Protein AF-A0A197KF79-F1 (afdb_monomer)

Radius of gyration: 27.35 Å; Cα contacts (8 Å, |Δi|>4): 36; chains: 1; bounding box: 41×49×87 Å

Nearest PDB structures (foldseek):
  2emb-assembly1_A  TM=8.093E-01  e=1.471E+00  Homo sapiens

pLDDT: mean 70.12, std 16.25, range [37.56, 92.0]

Foldseek 3Di:
DDDDDDDDDPPDDPDDDDDDDPDDDPDDDDDPDDDDDDDDDQCQDADPPPRDTHSDPVVSVVVVCVVDPVNVVVVVCPDDPVRVVVVVVVVCVVVVVDDD

InterPro domains:
  IPR013087 Zinc finger C2H2-type [PS00028] (47-67)
  IPR013087 Zinc finger C2H2-type [PS50157] (45-68)

Mean predicted aligned error: 19.66 Å

Secondary structure (DSSP, 8-state):
-----PPP----PPPPPPP---PPP---PPP-------------EEPTTT--EESSHHHHHHHHHHHSTTHHHHTT----HHHHHHHHHHHHHHTT----

Structure (mmCIF, N/CA/C/O backbone):
data_AF-A0A197KF79-F1
#
_entry.id   AF-A0A197KF79-F1
#
loop_
_atom_site.group_PDB
_atom_site.id
_atom_site.type_symbol
_atom_site.label_atom_id
_atom_site.label_alt_id
_atom_site.label_comp_id
_atom_site.label_asym_id
_atom_site.label_entity_id
_atom_site.label_seq_id
_atom_site.pdbx_PDB_ins_code
_atom_site.Cartn_x
_atom_site.Cartn_y
_atom_site.Cartn_z
_atom_site.occupancy
_atom_site.B_iso_or_equiv
_atom_site.auth_seq_id
_atom_site.auth_comp_id
_atom_site.auth_asym_id
_atom_site.auth_atom_id
_atom_site.pdbx_PDB_model_num
ATOM 1 N N . MET A 1 1 ? 3.524 38.423 57.594 1.00 55.84 1 MET A N 1
ATOM 2 C CA . MET A 1 1 ? 4.883 37.891 57.376 1.00 55.84 1 MET A CA 1
ATOM 3 C C . MET A 1 1 ? 4.751 36.420 57.037 1.00 55.84 1 MET A C 1
ATOM 5 O O . MET A 1 1 ? 4.194 35.681 57.833 1.00 55.84 1 MET A O 1
ATOM 9 N N . GLY A 1 2 ? 5.168 36.042 55.835 1.00 58.56 2 GLY A N 1
ATOM 10 C CA . GLY A 1 2 ? 5.147 34.679 55.307 1.00 58.56 2 GLY A CA 1
ATOM 11 C C . GLY A 1 2 ? 5.690 34.745 53.876 1.00 58.56 2 GLY A C 1
ATOM 12 O O . GLY A 1 2 ? 5.135 35.520 53.094 1.00 58.56 2 GLY A O 1
ATOM 13 N N . PRO A 1 3 ? 6.812 34.082 53.547 1.00 63.06 3 PRO A N 1
ATOM 14 C CA . PRO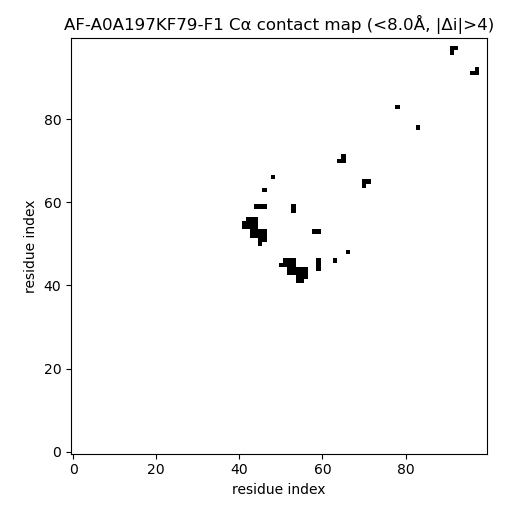 A 1 3 ? 7.482 34.282 52.269 1.00 63.06 3 PRO A CA 1
ATOM 15 C C . PRO A 1 3 ? 6.810 33.419 51.198 1.00 63.06 3 PRO A C 1
ATOM 17 O O . PRO A 1 3 ? 6.888 32.196 51.253 1.00 63.06 3 PRO A O 1
ATOM 20 N N . GLN A 1 4 ? 6.151 34.042 50.220 1.00 57.53 4 GLN A N 1
ATOM 21 C CA . GLN A 1 4 ? 5.774 33.335 48.998 1.00 57.53 4 GLN A CA 1
ATOM 22 C C . GLN A 1 4 ? 6.971 33.347 48.046 1.00 57.53 4 GLN A C 1
ATOM 24 O O . GLN A 1 4 ? 7.398 34.381 47.538 1.00 57.53 4 GLN A O 1
ATOM 29 N N . VAL A 1 5 ? 7.518 32.146 47.925 1.00 61.00 5 VAL A N 1
ATOM 30 C CA . VAL A 1 5 ? 8.611 31.664 47.090 1.00 61.00 5 VAL A CA 1
ATOM 31 C C . VAL A 1 5 ? 8.628 32.270 45.680 1.00 61.00 5 VAL A C 1
ATOM 33 O O . VAL A 1 5 ? 7.656 32.192 44.936 1.00 61.00 5 VAL A O 1
ATOM 36 N N . GLN A 1 6 ? 9.765 32.864 45.307 1.00 54.16 6 GLN A N 1
ATOM 37 C CA . GLN A 1 6 ? 10.105 33.140 43.911 1.00 54.16 6 GLN A CA 1
ATOM 38 C C . GLN A 1 6 ? 10.478 31.821 43.228 1.00 54.16 6 GLN A C 1
ATOM 40 O O . GLN A 1 6 ? 11.429 31.157 43.641 1.00 54.16 6 GLN A O 1
ATOM 45 N N . GLU A 1 7 ? 9.739 31.456 42.183 1.00 62.94 7 GLU A N 1
ATOM 46 C CA . GLU A 1 7 ? 10.119 30.387 41.257 1.00 62.94 7 GLU A CA 1
ATOM 47 C C . GLU A 1 7 ? 11.377 30.787 40.459 1.00 62.94 7 GLU A C 1
ATOM 49 O O . GLU A 1 7 ? 11.447 31.909 39.942 1.00 62.94 7 GLU A O 1
ATOM 54 N N . PRO A 1 8 ? 12.381 29.903 40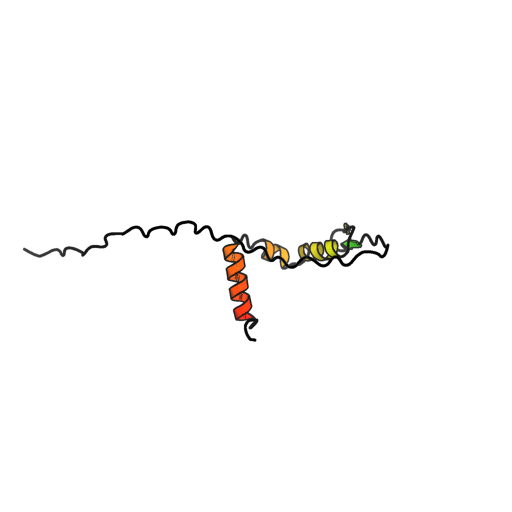.322 1.00 58.12 8 PRO A N 1
ATOM 55 C CA . PRO A 1 8 ? 13.565 30.194 39.532 1.00 58.12 8 PRO A CA 1
ATOM 56 C C . PRO A 1 8 ? 13.340 29.936 38.033 1.00 58.12 8 PRO A C 1
ATOM 58 O O . PRO A 1 8 ? 13.092 28.820 37.593 1.00 58.12 8 PRO A O 1
ATOM 61 N N . LEU A 1 9 ? 13.502 31.012 37.260 1.00 60.31 9 LEU A N 1
ATOM 62 C CA . LEU A 1 9 ? 14.108 31.094 35.925 1.00 60.31 9 LEU A CA 1
ATOM 63 C C . LEU A 1 9 ? 14.039 29.836 35.031 1.00 60.31 9 LEU A C 1
ATOM 65 O O . LEU A 1 9 ? 14.987 29.057 34.968 1.00 60.31 9 LEU A O 1
ATOM 69 N N . ALA A 1 10 ? 13.031 29.774 34.164 1.00 54.44 10 ALA A N 1
ATOM 70 C CA . ALA A 1 10 ? 13.165 29.110 32.869 1.00 54.44 10 ALA A CA 1
ATOM 71 C C . ALA A 1 10 ? 13.134 30.175 31.766 1.00 54.44 10 ALA A C 1
ATOM 73 O O . ALA A 1 10 ? 12.117 30.431 31.126 1.00 54.44 10 ALA A O 1
ATOM 74 N N . ARG A 1 11 ? 14.273 30.851 31.569 1.00 55.34 11 ARG A N 1
ATOM 75 C CA . ARG A 1 11 ? 14.504 31.686 30.388 1.00 55.34 11 ARG A CA 1
ATOM 76 C C . ARG A 1 11 ? 14.535 30.756 29.179 1.00 55.34 11 ARG A C 1
ATOM 78 O O . ARG A 1 11 ? 15.544 30.100 28.945 1.00 55.34 11 ARG A O 1
ATOM 85 N N . SER A 1 12 ? 13.434 30.690 28.437 1.00 57.69 12 SER A N 1
ATOM 86 C CA . SER A 1 12 ? 13.363 29.984 27.160 1.00 57.69 12 SER A CA 1
ATOM 87 C C . SER A 1 12 ? 14.339 30.625 26.176 1.00 57.69 12 SER A C 1
ATOM 89 O O . SER A 1 12 ? 14.037 31.633 25.543 1.00 57.69 12 SER A O 1
ATOM 91 N N . THR A 1 13 ? 15.540 30.069 26.061 1.00 60.25 13 THR A N 1
ATOM 92 C CA . THR A 1 13 ? 16.413 30.343 24.921 1.00 60.25 13 THR A CA 1
ATOM 93 C C . THR A 1 13 ? 15.837 29.636 23.696 1.00 60.25 13 THR A C 1
ATOM 95 O O . THR A 1 13 ? 15.698 28.412 23.738 1.00 60.25 13 THR A O 1
ATOM 98 N N . PRO A 1 14 ? 15.506 30.352 22.607 1.00 62.16 14 PRO A N 1
ATOM 99 C CA . PRO A 1 14 ? 15.212 29.700 21.343 1.00 62.16 14 PRO A CA 1
ATOM 100 C C . PRO A 1 14 ? 16.483 29.004 20.845 1.00 62.16 14 PRO A C 1
ATOM 102 O O . PRO A 1 14 ? 17.555 29.606 20.771 1.00 62.16 14 PRO A O 1
ATOM 105 N N . VAL A 1 15 ? 16.359 27.714 20.545 1.00 55.62 15 VAL A N 1
ATOM 106 C CA . VAL A 1 15 ? 17.424 26.911 19.939 1.00 55.62 15 VAL A CA 1
ATOM 107 C C . VAL A 1 15 ? 17.647 27.431 18.512 1.00 55.62 15 VAL A C 1
ATOM 109 O O . VAL A 1 15 ? 16.665 27.570 17.778 1.00 55.62 15 VAL A O 1
ATOM 112 N N . PRO A 1 16 ? 18.883 27.752 18.086 1.00 60.19 16 PRO A N 1
ATOM 113 C CA . PRO A 1 16 ? 19.118 28.183 16.715 1.00 60.19 16 PRO A CA 1
ATOM 114 C C . PRO A 1 16 ? 18.866 27.020 15.747 1.00 60.19 16 PRO A C 1
ATOM 116 O O . PRO A 1 16 ? 19.378 25.916 15.933 1.00 60.19 16 PRO A O 1
ATOM 119 N N . ALA A 1 17 ? 18.070 27.278 14.708 1.00 63.75 17 ALA A N 1
ATOM 120 C CA . ALA A 1 17 ? 17.866 26.348 13.604 1.00 63.75 17 ALA A CA 1
ATOM 121 C C . ALA A 1 17 ? 19.199 26.097 12.870 1.00 63.75 17 ALA A C 1
ATOM 123 O O . ALA A 1 17 ? 19.938 27.057 12.624 1.00 63.75 17 ALA A O 1
ATOM 124 N N . PRO A 1 18 ? 19.530 24.849 12.492 1.00 56.81 18 PRO A N 1
ATOM 125 C CA . PRO A 1 18 ? 20.720 24.593 11.696 1.00 56.81 18 PRO A CA 1
ATOM 126 C C . PRO A 1 18 ? 20.555 25.188 10.289 1.00 56.81 18 PRO A C 1
ATOM 128 O O . PRO A 1 18 ? 19.549 24.970 9.614 1.00 56.81 18 PRO A O 1
ATOM 131 N N . ALA A 1 19 ? 21.557 25.957 9.859 1.00 59.50 19 ALA A N 1
ATOM 132 C CA . ALA A 1 19 ? 21.662 26.495 8.507 1.00 59.50 19 ALA A CA 1
ATOM 133 C C . ALA A 1 19 ? 21.747 25.365 7.458 1.00 59.50 19 ALA A C 1
ATOM 135 O O . ALA A 1 19 ? 22.275 24.291 7.764 1.00 59.50 19 ALA A O 1
ATOM 136 N N . PRO A 1 20 ? 21.287 25.586 6.211 1.00 57.84 20 PRO A N 1
ATOM 137 C CA . PRO A 1 20 ? 21.474 24.622 5.136 1.00 57.84 20 PRO A CA 1
ATOM 138 C C . PRO A 1 20 ? 22.963 24.537 4.790 1.00 57.84 20 PRO A C 1
ATOM 140 O O . PRO A 1 20 ? 23.535 25.433 4.170 1.00 57.84 20 PRO A O 1
ATOM 143 N N . VAL A 1 21 ? 23.602 23.450 5.210 1.00 51.94 21 VAL A N 1
ATOM 144 C CA . VAL A 1 21 ? 24.932 23.082 4.734 1.00 51.94 21 VAL A CA 1
ATOM 145 C C . VAL A 1 21 ? 24.804 22.648 3.274 1.00 51.94 21 VAL A C 1
ATOM 147 O O . VAL A 1 21 ? 24.289 21.579 2.955 1.00 51.94 21 VAL A O 1
ATOM 150 N N . SER A 1 22 ? 25.253 23.516 2.369 1.00 54.03 22 SER A 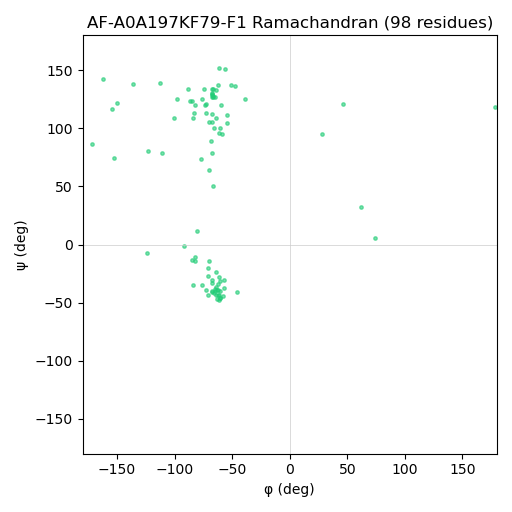N 1
ATOM 151 C CA . SER A 1 22 ? 25.490 23.172 0.970 1.00 54.03 22 SER A CA 1
ATOM 152 C C . SER A 1 22 ? 26.672 22.210 0.894 1.00 54.03 22 SER A C 1
ATOM 154 O O . SER A 1 22 ? 27.821 22.630 0.766 1.00 54.03 22 SER A O 1
ATOM 156 N N . THR A 1 23 ? 26.402 20.912 0.987 1.00 48.59 23 THR A N 1
ATOM 157 C CA . THR A 1 23 ? 27.372 19.886 0.598 1.00 48.59 23 THR A CA 1
ATOM 158 C C . THR A 1 23 ? 27.248 19.645 -0.911 1.00 48.59 23 THR A C 1
ATOM 160 O O . THR A 1 23 ? 26.151 19.331 -1.379 1.00 48.59 23 THR A O 1
ATOM 163 N N . PRO A 1 24 ? 28.330 19.782 -1.700 1.00 55.47 24 PRO A N 1
ATOM 164 C CA . PRO A 1 24 ? 28.318 19.385 -3.100 1.00 55.47 24 PRO A CA 1
ATOM 165 C C . PRO A 1 24 ? 28.188 17.861 -3.206 1.00 55.47 24 PRO A C 1
ATOM 167 O O . PRO A 1 24 ? 28.944 17.104 -2.601 1.00 55.47 24 PRO A O 1
ATOM 170 N N . VAL A 1 25 ? 27.199 17.434 -3.985 1.00 56.47 25 VAL A N 1
ATOM 171 C CA . VAL A 1 25 ? 26.912 16.044 -4.347 1.00 56.47 25 VAL A CA 1
ATOM 172 C C . VAL A 1 25 ? 28.127 15.458 -5.082 1.00 56.47 25 VAL A C 1
ATOM 174 O O . VAL A 1 25 ? 28.478 15.987 -6.139 1.00 56.47 25 VAL A O 1
ATOM 177 N N . PRO A 1 26 ? 28.784 14.383 -4.606 1.00 47.75 26 PRO A N 1
ATOM 178 C CA . PRO A 1 26 ? 29.716 13.663 -5.457 1.00 47.75 26 PRO A CA 1
ATOM 179 C C . PRO A 1 26 ? 28.913 12.882 -6.501 1.00 47.75 26 PRO A C 1
ATOM 181 O O . PRO A 1 26 ? 28.164 11.955 -6.191 1.00 47.75 26 PRO A O 1
ATOM 184 N N . ALA A 1 27 ? 29.062 13.290 -7.760 1.00 55.41 27 ALA A N 1
ATOM 185 C CA . ALA A 1 27 ? 28.622 12.536 -8.918 1.00 55.41 27 ALA A CA 1
ATOM 186 C C . ALA A 1 27 ? 29.355 11.187 -8.950 1.00 55.41 27 ALA A C 1
ATOM 188 O O . ALA A 1 27 ? 30.512 11.088 -9.350 1.00 55.41 27 ALA A O 1
ATOM 189 N N . SER A 1 28 ? 28.679 10.135 -8.512 1.00 48.16 28 SER A N 1
ATOM 190 C CA . SER A 1 28 ? 28.997 8.757 -8.884 1.00 48.16 28 SER A CA 1
ATOM 191 C C . SER A 1 28 ? 27.727 7.933 -8.790 1.00 48.16 28 SER A C 1
ATOM 193 O O . SER A 1 28 ? 27.496 7.173 -7.856 1.00 48.16 28 SER A O 1
ATOM 195 N N . ALA A 1 29 ? 26.869 8.143 -9.784 1.00 57.41 29 ALA A N 1
ATOM 196 C CA . ALA A 1 29 ? 25.894 7.146 -10.174 1.00 57.41 29 ALA A CA 1
ATOM 197 C C . ALA A 1 29 ? 26.638 6.065 -10.979 1.00 57.41 29 ALA A C 1
ATOM 199 O O . ALA A 1 29 ? 27.283 6.411 -11.974 1.00 57.41 29 ALA A O 1
ATOM 200 N N . PRO A 1 30 ? 26.564 4.776 -10.610 1.00 45.66 30 PRO A N 1
ATOM 201 C CA . PRO A 1 30 ? 26.851 3.726 -11.568 1.00 45.66 30 PRO A CA 1
ATOM 202 C C . PRO A 1 30 ? 25.758 3.755 -12.643 1.00 45.66 30 PRO A C 1
ATOM 204 O O . PRO A 1 30 ? 24.562 3.769 -12.346 1.00 45.66 30 PRO A O 1
ATOM 207 N N . ALA A 1 31 ? 26.189 3.826 -13.900 1.00 47.72 31 ALA A N 1
ATOM 208 C CA . ALA A 1 31 ? 25.332 3.764 -15.072 1.00 47.72 31 ALA A CA 1
ATOM 209 C C . ALA A 1 31 ? 24.393 2.541 -15.010 1.00 47.72 31 ALA A C 1
ATOM 211 O O . ALA A 1 31 ? 24.859 1.446 -14.680 1.00 47.72 31 ALA A O 1
ATOM 212 N N . PRO A 1 32 ? 23.101 2.665 -15.367 1.00 44.81 32 PRO A N 1
ATOM 213 C CA . PRO A 1 32 ? 22.304 1.491 -15.671 1.00 44.81 32 PRO A CA 1
ATOM 214 C C . PRO A 1 32 ? 22.850 0.877 -16.960 1.00 44.81 32 PRO A C 1
ATOM 216 O O . PRO A 1 32 ? 22.766 1.466 -18.039 1.00 44.81 32 PRO A O 1
ATOM 219 N N . VAL A 1 33 ? 23.442 -0.307 -16.821 1.00 42.91 33 VAL A N 1
ATOM 220 C CA . VAL A 1 33 ? 23.789 -1.175 -17.940 1.00 42.91 33 VAL A CA 1
ATOM 221 C C . VAL A 1 33 ? 22.530 -1.423 -18.767 1.00 42.91 33 VAL A C 1
ATOM 223 O O . VAL A 1 33 ? 21.565 -2.040 -18.321 1.00 42.91 33 VAL A O 1
ATOM 226 N N . ALA A 1 34 ? 22.532 -0.873 -19.976 1.00 45.19 34 ALA A N 1
ATOM 227 C CA . ALA A 1 34 ? 21.600 -1.244 -21.016 1.00 45.19 34 ALA A CA 1
ATOM 228 C C . ALA A 1 34 ? 21.871 -2.708 -21.380 1.00 45.19 34 ALA A C 1
ATOM 230 O O . ALA A 1 34 ? 22.892 -3.018 -21.991 1.00 45.19 34 ALA A O 1
ATOM 231 N N . LEU A 1 35 ? 20.956 -3.600 -21.004 1.00 41.50 35 LEU A N 1
ATOM 232 C CA . LEU A 1 35 ? 20.787 -4.865 -21.702 1.00 41.50 35 LEU A CA 1
ATOM 233 C C . LEU A 1 35 ? 19.575 -4.700 -22.631 1.00 41.50 35 LEU A C 1
ATOM 235 O O . LEU A 1 35 ? 1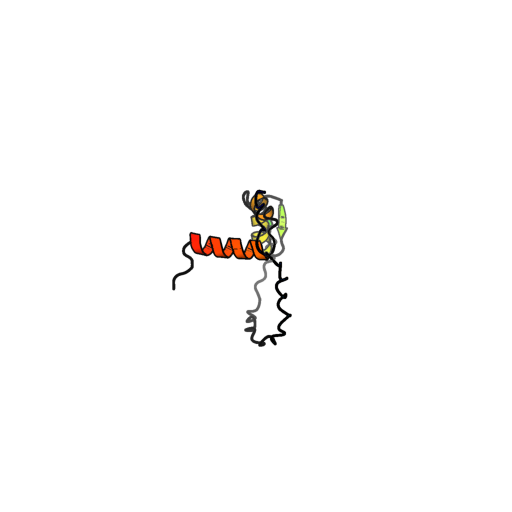8.444 -4.549 -22.169 1.00 41.50 35 LEU A O 1
ATOM 239 N N . ALA A 1 36 ? 19.869 -4.639 -23.930 1.00 37.56 36 ALA A N 1
ATOM 240 C CA . ALA A 1 36 ? 18.944 -4.704 -25.063 1.00 37.56 36 ALA A CA 1
ATOM 241 C C . ALA A 1 36 ? 17.950 -5.881 -24.893 1.00 37.56 36 ALA A C 1
ATOM 243 O O . ALA A 1 36 ? 18.325 -6.916 -24.349 1.00 37.56 36 ALA A O 1
ATOM 244 N N . ALA A 1 37 ? 16.642 -5.733 -25.154 1.00 46.31 37 ALA A N 1
ATOM 245 C CA . ALA A 1 37 ? 16.006 -5.852 -26.481 1.00 46.31 37 ALA A CA 1
ATOM 246 C C . ALA A 1 37 ? 16.520 -7.118 -27.220 1.00 46.31 37 ALA A C 1
ATOM 248 O O . ALA A 1 37 ? 17.719 -7.252 -27.407 1.00 46.31 37 ALA A O 1
ATOM 249 N N . GLU A 1 38 ? 15.732 -8.111 -27.633 1.00 51.00 38 GLU A N 1
ATOM 250 C CA . GLU A 1 38 ? 14.363 -8.141 -28.157 1.00 51.00 38 GLU A CA 1
ATOM 251 C C . GLU A 1 38 ? 13.819 -9.583 -28.042 1.00 51.00 38 GLU A C 1
ATOM 253 O O . GLU A 1 38 ? 14.555 -10.527 -28.310 1.00 51.00 38 GLU A O 1
ATOM 258 N N . GLU A 1 39 ? 12.535 -9.767 -27.721 1.00 46.75 39 GLU A N 1
ATOM 259 C CA . GLU A 1 39 ? 11.719 -10.764 -28.425 1.00 46.75 39 GLU A CA 1
ATOM 260 C C . GLU A 1 39 ? 10.264 -10.289 -28.437 1.00 46.75 39 GLU A C 1
ATOM 262 O O . GLU A 1 39 ? 9.642 -9.98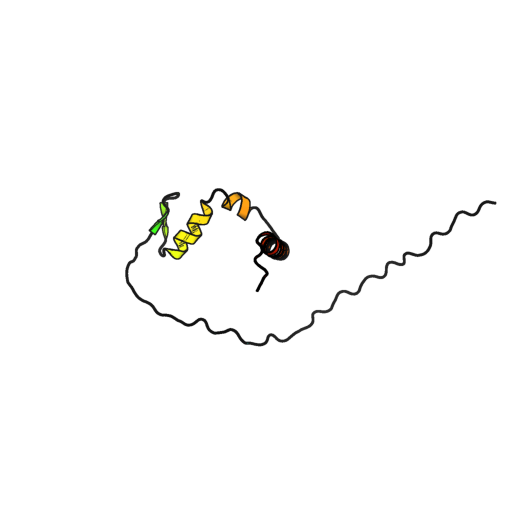6 -27.416 1.00 46.75 39 GLU A O 1
ATOM 267 N N . GLU A 1 40 ? 9.777 -10.166 -29.659 1.00 55.12 40 GLU A N 1
ATOM 268 C CA . GLU A 1 40 ? 8.410 -9.945 -30.068 1.00 55.12 40 GLU A CA 1
ATOM 269 C C . GLU A 1 40 ? 7.488 -11.010 -29.475 1.00 55.12 40 GLU A C 1
ATOM 271 O O . GLU A 1 40 ? 7.368 -12.126 -29.974 1.00 55.12 40 GLU A O 1
ATOM 276 N N . THR A 1 41 ? 6.731 -10.627 -28.459 1.00 44.91 41 THR A N 1
ATOM 277 C CA . THR A 1 41 ? 5.333 -11.016 -28.422 1.00 44.91 41 THR A CA 1
ATOM 278 C C . THR A 1 41 ? 4.575 -9.993 -27.602 1.00 44.91 41 THR A C 1
ATOM 280 O O . THR A 1 41 ? 4.810 -9.746 -26.419 1.00 44.91 41 THR A O 1
ATOM 283 N N . SER A 1 42 ? 3.665 -9.333 -28.304 1.00 54.81 42 SER A N 1
ATOM 284 C CA . SER A 1 42 ? 2.663 -8.452 -27.737 1.00 54.81 42 SER A CA 1
ATOM 285 C C . SER A 1 42 ? 1.642 -9.289 -26.962 1.00 54.81 42 SER A C 1
ATOM 287 O O . SER A 1 42 ? 0.470 -9.328 -27.326 1.00 54.81 42 SER A O 1
ATOM 289 N N . ASP A 1 43 ? 2.068 -9.952 -25.885 1.00 63.06 43 ASP A N 1
ATOM 290 C CA . ASP A 1 43 ? 1.166 -10.576 -24.920 1.00 63.06 43 ASP A CA 1
ATOM 291 C C . ASP A 1 43 ? 0.593 -9.473 -24.042 1.00 63.06 43 ASP A C 1
ATOM 293 O O . ASP A 1 43 ? 0.969 -9.267 -22.879 1.00 63.06 43 ASP A O 1
ATOM 297 N N . ALA A 1 44 ? -0.312 -8.707 -24.643 1.00 67.56 44 ALA A N 1
ATOM 298 C CA . ALA A 1 44 ? -1.126 -7.744 -23.944 1.00 67.56 44 ALA A CA 1
ATOM 299 C C . ALA A 1 44 ? -1.925 -8.504 -22.872 1.00 67.56 44 ALA A C 1
ATOM 301 O O . ALA A 1 44 ? -2.956 -9.123 -23.132 1.00 67.56 44 ALA A O 1
ATOM 302 N N . SER A 1 45 ? -1.388 -8.518 -21.657 1.00 75.81 45 SER A N 1
ATOM 303 C CA . SER A 1 45 ? -1.848 -9.399 -20.597 1.00 75.81 45 SER A CA 1
ATOM 304 C C . SER A 1 45 ? -2.999 -8.721 -19.863 1.00 75.81 45 SER A C 1
ATOM 306 O O . SER A 1 45 ? -2.887 -7.585 -19.385 1.00 75.81 45 SER A O 1
ATOM 308 N N . LYS A 1 46 ? -4.139 -9.409 -19.809 1.00 87.25 46 LYS A N 1
ATOM 309 C CA . LYS A 1 46 ? -5.375 -8.921 -19.194 1.00 87.25 46 LYS A CA 1
ATOM 310 C C . LYS A 1 46 ? -5.411 -9.260 -17.706 1.00 87.25 46 LYS A C 1
ATOM 312 O O . LYS A 1 46 ? -5.166 -10.397 -17.316 1.00 87.25 46 LYS A O 1
ATOM 317 N N . CYS A 1 47 ? -5.775 -8.290 -16.875 1.00 90.81 47 CYS A N 1
ATOM 318 C CA . CYS A 1 47 ? -6.053 -8.530 -15.465 1.00 90.81 47 CYS A CA 1
ATOM 319 C C . CYS A 1 47 ? -7.310 -9.409 -15.305 1.00 90.81 47 CYS A C 1
ATOM 321 O O . CYS A 1 47 ? -8.351 -9.054 -15.865 1.00 90.81 47 CYS A O 1
ATOM 323 N N . PRO A 1 48 ? -7.262 -10.517 -14.545 1.00 86.00 48 PRO A N 1
ATOM 324 C CA . PRO A 1 48 ? -8.426 -11.378 -14.329 1.00 86.00 48 PRO A CA 1
ATOM 325 C C . PRO A 1 48 ? -9.490 -10.729 -13.431 1.00 86.00 48 PRO A C 1
ATOM 327 O O . PRO A 1 48 ? -10.670 -11.023 -13.589 1.00 86.00 48 PRO A O 1
ATOM 330 N N . ASP A 1 49 ? -9.092 -9.822 -12.536 1.00 83.69 49 ASP A N 1
ATOM 331 C CA . ASP A 1 49 ? -9.985 -9.207 -11.550 1.00 83.69 49 ASP A CA 1
ATOM 332 C C . ASP A 1 49 ? -10.776 -8.005 -12.094 1.00 83.69 49 ASP A C 1
ATOM 334 O O . ASP A 1 49 ? -11.923 -7.791 -11.708 1.00 83.69 49 ASP A O 1
ATOM 338 N N . CYS A 1 50 ? -10.189 -7.199 -12.987 1.00 89.81 50 CYS A N 1
ATOM 339 C CA . CYS A 1 50 ? -10.855 -6.012 -13.550 1.00 89.81 50 CYS A CA 1
ATOM 340 C C . CYS A 1 50 ? -10.929 -5.983 -15.080 1.00 89.81 50 CYS A C 1
ATOM 342 O O . CYS A 1 50 ? -11.545 -5.087 -15.654 1.00 89.81 50 CYS A O 1
ATOM 344 N N . GLY A 1 51 ? -10.282 -6.927 -15.762 1.00 85.56 51 GLY A N 1
ATOM 345 C CA . GLY A 1 51 ? -10.302 -7.019 -17.217 1.00 85.56 51 GLY A CA 1
ATOM 346 C C . GLY A 1 51 ? -9.464 -5.977 -17.963 1.00 85.56 51 GLY A C 1
ATOM 347 O O . GLY A 1 51 ? -9.515 -5.963 -19.192 1.00 85.56 51 GLY A O 1
ATOM 348 N N . LYS A 1 52 ? -8.684 -5.133 -17.270 1.00 87.06 52 LYS A N 1
ATOM 349 C CA . LYS A 1 52 ? -7.780 -4.157 -17.907 1.00 87.06 52 LYS A CA 1
ATOM 350 C C . LYS A 1 52 ? -6.640 -4.858 -18.640 1.00 87.06 52 LYS A C 1
ATOM 352 O O . LYS A 1 52 ? -6.012 -5.760 -18.090 1.00 87.06 52 LYS A O 1
ATOM 357 N N . VAL A 1 53 ? -6.366 -4.424 -19.868 1.00 86.00 53 VAL A N 1
ATOM 358 C CA . VAL A 1 53 ? -5.314 -4.980 -20.727 1.00 86.00 53 VAL A CA 1
ATOM 359 C C . VAL A 1 53 ? -4.065 -4.113 -20.619 1.00 86.00 53 VAL A C 1
ATOM 361 O O . VAL A 1 53 ? -4.126 -2.903 -20.837 1.00 86.00 53 VAL A O 1
ATOM 364 N N . TYR A 1 54 ? -2.934 -4.730 -20.284 1.00 87.94 54 TYR A N 1
ATOM 365 C CA . TYR A 1 54 ? -1.650 -4.048 -20.140 1.00 87.94 54 TYR A CA 1
ATOM 366 C C . TYR A 1 54 ? -0.689 -4.488 -21.231 1.00 87.94 54 TYR A C 1
ATOM 368 O O . TYR A 1 54 ? -0.582 -5.669 -21.536 1.00 87.94 54 TYR A O 1
ATOM 376 N N . LYS A 1 55 ? 0.059 -3.528 -21.778 1.00 86.56 55 LYS A N 1
ATOM 377 C CA . LYS A 1 55 ? 1.013 -3.765 -22.869 1.00 86.56 55 LYS A CA 1
ATOM 378 C C . LYS A 1 55 ? 2.261 -4.547 -22.428 1.00 86.56 55 LYS A C 1
ATOM 380 O O . LYS A 1 55 ? 2.933 -5.128 -23.264 1.00 86.56 55 LYS A O 1
ATOM 385 N N . HIS A 1 56 ? 2.556 -4.566 -21.123 1.00 86.94 56 HIS A N 1
ATOM 386 C CA . HIS A 1 56 ? 3.715 -5.249 -20.542 1.00 86.94 56 HIS A CA 1
ATOM 387 C C . HIS A 1 56 ? 3.339 -6.023 -19.272 1.00 86.94 56 HIS A C 1
ATOM 389 O O . HIS A 1 56 ? 2.665 -5.479 -18.387 1.00 86.94 56 HIS A O 1
ATOM 395 N N . ALA A 1 57 ? 3.873 -7.240 -19.123 1.00 83.25 57 ALA A N 1
ATOM 396 C CA . ALA A 1 57 ? 3.678 -8.090 -17.944 1.00 83.25 57 ALA A CA 1
ATOM 397 C C . ALA A 1 57 ? 4.122 -7.411 -16.631 1.00 83.25 57 ALA A C 1
ATOM 399 O O . ALA A 1 57 ? 3.434 -7.503 -15.615 1.00 83.25 57 ALA A O 1
ATOM 400 N N . ALA A 1 58 ? 5.212 -6.636 -16.657 1.00 83.81 58 ALA A N 1
ATOM 401 C CA . ALA A 1 58 ? 5.688 -5.884 -15.493 1.00 83.81 58 ALA A CA 1
ATOM 402 C C . ALA A 1 58 ? 4.675 -4.829 -15.002 1.00 83.81 58 ALA A C 1
ATOM 404 O O . ALA A 1 58 ? 4.567 -4.583 -13.800 1.00 83.81 58 ALA A O 1
ATOM 405 N N . SER A 1 59 ? 3.908 -4.214 -15.912 1.00 86.62 59 SER A N 1
ATOM 406 C CA . SER A 1 59 ? 2.858 -3.258 -15.535 1.00 86.62 59 SER A CA 1
ATOM 407 C C . SER A 1 59 ? 1.617 -3.962 -14.992 1.00 86.62 59 SER A C 1
ATOM 409 O O . SER A 1 59 ? 0.987 -3.442 -14.073 1.00 86.62 59 SER A O 1
ATOM 411 N N . LEU A 1 60 ? 1.282 -5.142 -15.522 1.00 88.88 60 LEU A N 1
ATOM 412 C CA . LEU A 1 60 ? 0.190 -5.958 -14.994 1.00 88.88 60 LEU A CA 1
ATOM 413 C C . LEU A 1 60 ? 0.498 -6.462 -13.578 1.00 88.88 60 LEU A C 1
ATOM 415 O O . LEU A 1 60 ? -0.375 -6.432 -12.713 1.00 88.88 60 LEU A O 1
ATOM 419 N N . LEU A 1 61 ? 1.737 -6.893 -13.324 1.00 86.31 61 LEU A N 1
ATOM 420 C CA . LEU A 1 61 ? 2.151 -7.352 -12.000 1.00 86.31 61 LEU A CA 1
ATOM 421 C C . LEU A 1 61 ? 2.005 -6.233 -10.967 1.00 86.31 61 LEU A C 1
ATOM 423 O O . LEU A 1 61 ? 1.415 -6.463 -9.917 1.00 86.31 61 LEU A O 1
ATOM 427 N N . LYS A 1 62 ? 2.462 -5.015 -11.299 1.00 85.62 62 LYS A N 1
ATOM 428 C CA . LYS A 1 62 ? 2.268 -3.807 -10.474 1.00 85.62 62 LYS A CA 1
ATOM 429 C C . LYS A 1 62 ? 0.787 -3.525 -10.216 1.00 85.62 62 LYS A C 1
ATOM 431 O O . LYS A 1 62 ? 0.402 -3.274 -9.081 1.00 85.62 62 LYS A O 1
ATOM 436 N N . HIS A 1 63 ? -0.041 -3.636 -11.247 1.00 90.31 63 HIS A N 1
ATOM 437 C CA . HIS A 1 63 ? -1.480 -3.433 -11.134 1.00 90.31 63 HIS A CA 1
ATOM 438 C C . HIS A 1 63 ? -2.168 -4.471 -10.230 1.00 90.31 63 HIS A C 1
ATOM 440 O O . HIS A 1 63 ? -3.069 -4.137 -9.465 1.00 90.31 63 HIS A O 1
ATOM 446 N N . ARG A 1 64 ? -1.729 -5.733 -10.254 1.00 88.56 64 ARG A N 1
ATOM 447 C CA . ARG A 1 64 ? -2.327 -6.797 -9.434 1.00 88.56 64 ARG A CA 1
ATOM 448 C C . ARG A 1 64 ? -2.222 -6.524 -7.932 1.00 88.56 64 ARG A C 1
ATOM 450 O O . ARG A 1 64 ? -3.098 -6.948 -7.183 1.00 88.56 64 ARG A O 1
ATOM 457 N N . TRP A 1 65 ? -1.207 -5.782 -7.487 1.00 86.00 65 TRP A N 1
ATOM 458 C CA . TRP A 1 65 ? -1.112 -5.370 -6.085 1.00 86.00 65 TRP A CA 1
ATOM 459 C C . TRP A 1 65 ? -2.303 -4.515 -5.668 1.00 86.00 65 TRP A C 1
ATOM 461 O O . TRP A 1 65 ? -2.768 -4.674 -4.548 1.00 86.00 65 TRP A O 1
ATOM 471 N N . GLU A 1 66 ? -2.883 -3.723 -6.574 1.00 85.06 66 GLU A N 1
ATOM 472 C CA . GLU A 1 66 ? -4.071 -2.911 -6.288 1.00 85.06 66 GLU A CA 1
ATOM 473 C C . GLU A 1 66 ? -5.317 -3.748 -5.958 1.00 85.06 66 GLU A C 1
ATOM 475 O O . GLU A 1 66 ? -6.223 -3.276 -5.265 1.00 85.06 66 GLU A O 1
ATOM 480 N N . HIS A 1 67 ? -5.345 -5.003 -6.417 1.00 88.19 67 HIS A N 1
ATOM 481 C CA . HIS A 1 67 ? -6.385 -5.982 -6.103 1.00 88.19 67 HIS A CA 1
ATOM 482 C C . HIS A 1 67 ? -6.146 -6.729 -4.786 1.00 88.19 67 HIS A C 1
ATOM 484 O O . HIS A 1 67 ? -7.066 -7.369 -4.276 1.00 88.19 67 HIS A O 1
ATOM 490 N N . SER A 1 68 ? -4.949 -6.641 -4.200 1.00 84.75 68 SER A N 1
ATOM 491 C CA . SER A 1 68 ? -4.676 -7.264 -2.907 1.00 84.75 68 SER A CA 1
ATOM 492 C C . SER A 1 68 ? -5.537 -6.627 -1.815 1.00 84.75 68 SER A C 1
ATOM 494 O O . SER A 1 68 ? -5.598 -5.405 -1.676 1.00 84.75 68 SER A O 1
ATOM 496 N N . VAL A 1 69 ? -6.177 -7.458 -0.988 1.00 80.56 69 VAL A N 1
ATOM 497 C CA . VAL A 1 69 ? -7.020 -7.006 0.136 1.00 80.56 69 VAL A CA 1
ATOM 498 C C . VAL A 1 69 ? -6.231 -6.116 1.098 1.00 80.56 69 VAL A C 1
ATOM 500 O O . VAL A 1 69 ? -6.782 -5.184 1.677 1.00 80.56 69 VAL A O 1
ATOM 503 N N . TYR A 1 70 ? -4.925 -6.355 1.208 1.00 77.06 70 TYR A N 1
ATOM 504 C CA . TYR A 1 70 ? -4.012 -5.602 2.062 1.00 77.06 70 TYR A CA 1
ATOM 505 C C . TYR A 1 70 ? -3.535 -4.292 1.426 1.00 77.06 70 TYR A C 1
ATOM 507 O O . TYR A 1 70 ? -3.052 -3.420 2.142 1.00 77.0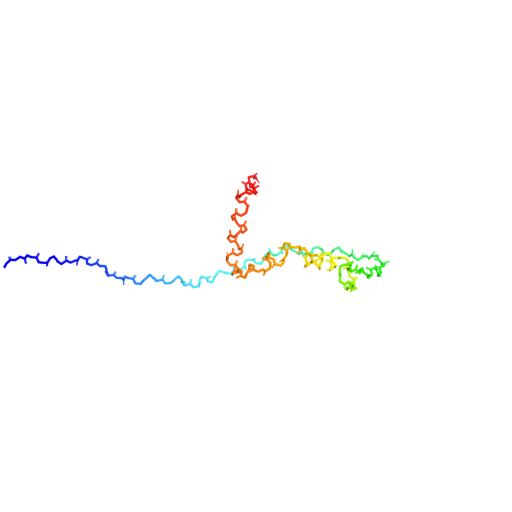6 70 TYR A O 1
ATOM 515 N N . TRP A 1 71 ? -3.731 -4.096 0.116 1.00 80.75 71 TRP A N 1
ATOM 516 C CA . TRP A 1 71 ? -3.317 -2.874 -0.577 1.00 80.75 71 TRP A CA 1
ATOM 517 C C . TRP A 1 71 ? -4.159 -1.667 -0.209 1.00 80.75 71 TRP A C 1
ATOM 519 O O . TRP A 1 71 ? -3.614 -0.604 0.044 1.00 80.75 71 TRP A O 1
ATOM 529 N N . LYS A 1 72 ? -5.485 -1.805 -0.130 1.00 72.44 72 LYS A N 1
ATOM 530 C CA . LYS A 1 72 ? -6.354 -0.684 0.268 1.00 72.44 72 LYS A CA 1
ATOM 531 C C . LYS A 1 72 ? -6.056 -0.185 1.693 1.00 72.44 72 LYS A C 1
ATOM 533 O O . LYS A 1 72 ? -5.985 1.029 1.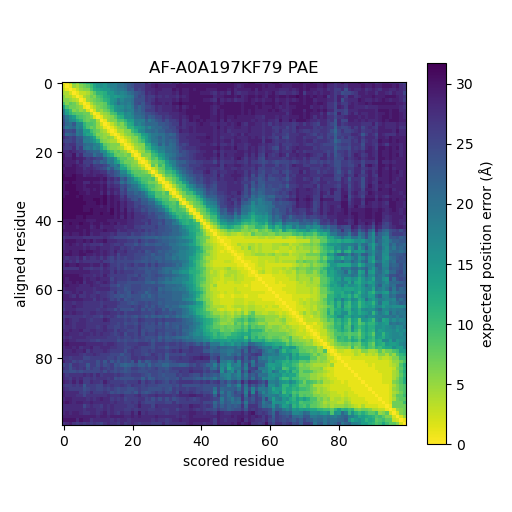864 1.00 72.44 72 LYS A O 1
ATOM 538 N N . PRO A 1 73 ? -5.853 -1.060 2.699 1.00 75.50 73 PRO A N 1
ATOM 539 C CA . PRO A 1 73 ? -5.326 -0.671 4.006 1.00 75.50 73 PRO A CA 1
ATOM 540 C C . PRO A 1 73 ? -3.913 -0.085 3.931 1.00 75.50 73 PRO A C 1
ATOM 542 O O . PRO A 1 73 ? -3.662 0.948 4.543 1.00 75.50 73 PRO A O 1
ATOM 545 N N . ALA A 1 74 ? -3.012 -0.692 3.149 1.00 70.19 74 ALA A N 1
ATOM 546 C CA . ALA A 1 74 ? -1.624 -0.249 3.044 1.00 70.19 74 ALA A CA 1
ATOM 547 C C . ALA A 1 74 ? -1.477 1.123 2.360 1.00 70.19 74 ALA A C 1
ATOM 549 O O . ALA A 1 74 ? -0.721 1.970 2.813 1.00 70.19 74 ALA A O 1
ATOM 550 N N . ALA A 1 75 ? -2.253 1.399 1.315 1.00 69.56 75 ALA A N 1
ATOM 551 C CA . ALA A 1 75 ? -2.289 2.689 0.624 1.00 69.56 75 ALA A CA 1
ATOM 552 C C . ALA A 1 75 ? -2.936 3.797 1.474 1.00 69.56 75 ALA A C 1
ATOM 554 O O . ALA A 1 75 ? -2.825 4.980 1.160 1.00 69.56 75 ALA A O 1
ATOM 555 N N . LYS A 1 76 ? -3.630 3.417 2.553 1.00 70.38 76 LYS A N 1
ATOM 556 C CA . LYS A 1 76 ? -4.256 4.329 3.515 1.00 70.38 76 LYS A CA 1
ATOM 557 C C . LYS A 1 76 ? -3.275 4.854 4.555 1.00 70.38 76 LYS A C 1
ATOM 559 O O . LYS A 1 76 ? -3.605 5.798 5.272 1.00 70.38 76 LYS A O 1
ATOM 564 N N . PHE A 1 77 ? -2.076 4.282 4.611 1.00 71.56 77 PHE A N 1
ATOM 565 C CA . PHE A 1 77 ? -0.939 4.898 5.262 1.00 71.56 77 PHE A CA 1
ATOM 566 C C . PHE A 1 77 ? -0.548 6.136 4.441 1.00 71.56 77 PHE A C 1
ATOM 568 O O . PHE A 1 77 ? 0.394 6.111 3.656 1.00 71.56 77 PHE A O 1
ATOM 575 N N . LEU A 1 78 ? -1.295 7.234 4.623 1.00 76.25 78 LEU A N 1
ATOM 576 C CA . LEU A 1 78 ? -0.940 8.600 4.212 1.00 76.25 78 LEU A CA 1
ATOM 577 C C . LEU A 1 78 ? 0.263 9.084 5.040 1.00 76.25 78 LEU A C 1
ATOM 579 O O . LEU A 1 78 ? 0.232 10.126 5.693 1.00 76.25 78 LEU A O 1
ATOM 583 N N . LEU A 1 79 ? 1.303 8.262 5.097 1.00 79.50 79 LEU A N 1
ATOM 584 C CA . LEU A 1 79 ? 2.499 8.517 5.861 1.00 79.50 79 LEU A CA 1
ATOM 585 C C . LEU A 1 79 ? 3.299 9.575 5.116 1.00 79.50 79 LEU A C 1
ATOM 587 O O . LEU A 1 79 ? 3.509 9.501 3.906 1.00 79.50 79 LEU A O 1
ATOM 591 N N . SER A 1 80 ? 3.772 10.567 5.865 1.00 86.62 80 SER A N 1
ATOM 592 C CA . SER A 1 80 ? 4.823 11.450 5.374 1.00 86.62 80 SER A CA 1
ATOM 593 C C . SER A 1 80 ? 6.034 10.612 4.962 1.00 86.62 80 SER A C 1
ATOM 595 O O . SER A 1 80 ? 6.301 9.565 5.553 1.00 86.62 80 SER A O 1
ATOM 597 N N . LYS A 1 81 ? 6.816 11.103 3.997 1.00 77.75 81 LYS A N 1
ATOM 598 C CA . LYS A 1 81 ? 8.062 10.464 3.545 1.00 77.75 81 LYS A CA 1
ATOM 599 C C . LYS A 1 81 ? 8.942 10.014 4.717 1.00 77.75 81 LYS A C 1
ATOM 601 O O . LYS A 1 81 ? 9.487 8.920 4.692 1.00 77.75 81 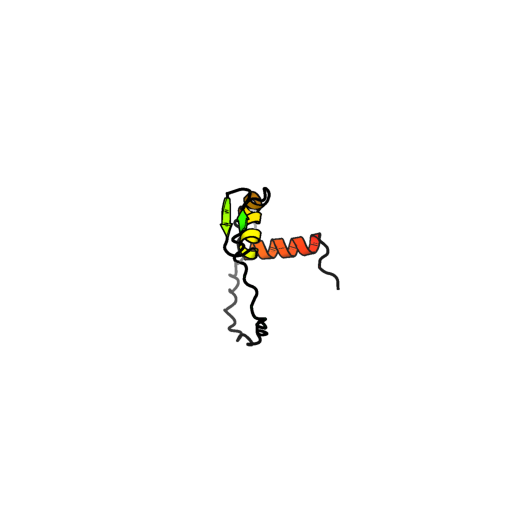LYS A O 1
ATOM 606 N N . HIS A 1 82 ? 9.046 10.833 5.762 1.00 88.19 82 HIS A N 1
ATOM 607 C CA . HIS A 1 82 ? 9.812 10.486 6.959 1.00 88.19 82 HIS A CA 1
ATOM 608 C C . HIS A 1 82 ? 9.185 9.326 7.749 1.00 88.19 82 HIS A C 1
ATOM 610 O O . HIS A 1 82 ? 9.887 8.429 8.195 1.00 88.19 82 HIS A O 1
ATOM 616 N N . GLN A 1 83 ? 7.860 9.306 7.877 1.00 90.31 83 GLN A N 1
ATOM 617 C CA . GLN A 1 83 ? 7.135 8.241 8.570 1.00 90.31 83 GLN A CA 1
ATOM 618 C C . GLN A 1 83 ? 7.215 6.909 7.818 1.00 90.31 83 GLN A C 1
ATOM 620 O O . GLN A 1 83 ? 7.288 5.854 8.438 1.00 90.31 83 GLN A O 1
ATOM 625 N N . GLN A 1 84 ? 7.264 6.959 6.487 1.00 90.38 84 GLN A N 1
ATOM 626 C CA . GLN A 1 84 ? 7.527 5.779 5.673 1.00 90.38 84 GLN A CA 1
ATOM 627 C C . GLN A 1 84 ? 8.935 5.223 5.928 1.00 90.38 84 GLN A C 1
ATOM 629 O O . GLN A 1 84 ? 9.081 4.015 6.081 1.00 90.38 84 GLN A O 1
ATOM 634 N N . VAL A 1 85 ? 9.952 6.091 6.006 1.00 90.12 85 VAL A N 1
ATOM 635 C CA . VAL A 1 85 ? 11.329 5.678 6.326 1.00 90.12 85 VAL A CA 1
ATOM 636 C C . VAL A 1 85 ? 11.386 5.039 7.717 1.00 90.12 85 VAL A C 1
ATOM 638 O O . VAL A 1 85 ? 11.848 3.913 7.832 1.00 90.12 85 VAL A O 1
ATOM 641 N N . GLN A 1 86 ? 10.791 5.675 8.728 1.00 92.00 86 GLN A N 1
ATOM 642 C CA . GLN A 1 86 ? 10.753 5.156 10.102 1.00 92.00 86 GLN A CA 1
ATOM 643 C C . GLN A 1 86 ? 10.039 3.803 10.220 1.00 92.00 86 GLN A C 1
ATOM 645 O O . GLN A 1 86 ? 10.503 2.920 10.937 1.00 92.00 86 GLN A O 1
ATOM 650 N N . LEU A 1 87 ? 8.928 3.606 9.501 1.00 90.38 87 LEU A N 1
ATOM 651 C CA . LEU A 1 87 ? 8.243 2.312 9.466 1.00 90.38 87 LEU A CA 1
ATOM 652 C C . LEU A 1 87 ? 9.136 1.223 8.858 1.00 90.38 87 LEU A C 1
ATOM 654 O O . LEU A 1 87 ? 9.130 0.092 9.334 1.00 90.38 87 LEU A O 1
ATOM 658 N N . MET A 1 88 ? 9.893 1.562 7.813 1.00 85.81 88 MET A N 1
ATOM 659 C CA . MET A 1 88 ? 10.772 0.618 7.126 1.00 85.81 88 MET A CA 1
ATOM 660 C C . MET A 1 88 ? 12.012 0.279 7.965 1.00 85.81 88 MET A C 1
ATOM 662 O O . MET A 1 88 ? 12.382 -0.889 8.040 1.00 85.81 88 MET A O 1
ATOM 666 N N . GLU A 1 89 ? 12.585 1.262 8.665 1.00 91.44 89 GLU A N 1
ATOM 667 C CA . GLU A 1 89 ? 13.650 1.062 9.660 1.00 91.44 89 GLU A CA 1
ATOM 668 C C . GLU A 1 89 ? 13.165 0.163 10.812 1.00 91.44 89 GLU A C 1
ATOM 670 O O . GLU A 1 89 ? 13.823 -0.814 11.162 1.00 91.44 89 GLU A O 1
ATOM 675 N N . ALA A 1 90 ? 11.967 0.419 11.348 1.00 90.12 90 ALA A N 1
ATOM 676 C CA . ALA A 1 90 ? 11.374 -0.406 12.401 1.00 90.12 90 ALA A CA 1
ATOM 677 C C . ALA A 1 90 ? 11.059 -1.837 11.929 1.00 90.12 90 ALA A C 1
ATOM 679 O O . ALA A 1 90 ? 11.278 -2.799 12.665 1.00 90.12 90 ALA A O 1
ATOM 680 N N . ALA A 1 91 ? 10.566 -1.996 10.698 1.00 88.38 91 ALA A N 1
ATOM 681 C CA . ALA A 1 91 ? 10.297 -3.308 10.119 1.00 88.38 91 ALA A CA 1
ATOM 682 C C . ALA A 1 91 ? 11.583 -4.126 9.920 1.00 88.38 91 ALA A C 1
ATOM 684 O O . ALA A 1 91 ? 11.568 -5.328 10.179 1.00 88.38 91 ALA A O 1
ATOM 685 N N . ALA A 1 92 ? 12.691 -3.492 9.521 1.00 87.00 92 ALA A N 1
ATOM 686 C CA . ALA A 1 92 ? 13.987 -4.158 9.379 1.00 87.00 92 ALA A CA 1
ATOM 687 C C . ALA A 1 92 ? 14.504 -4.714 10.718 1.00 87.00 92 ALA A C 1
ATOM 689 O O . ALA A 1 92 ? 14.985 -5.846 10.755 1.00 87.00 92 ALA A O 1
ATOM 690 N N . ILE A 1 93 ? 14.311 -3.972 11.819 1.00 89.06 93 ILE A N 1
ATOM 691 C CA . ILE A 1 93 ? 14.628 -4.431 13.183 1.00 89.06 93 ILE A CA 1
ATOM 692 C C . ILE A 1 93 ? 13.763 -5.644 13.563 1.00 89.06 93 ILE A C 1
ATOM 694 O O . ILE A 1 93 ? 14.275 -6.641 14.064 1.00 89.06 93 ILE A O 1
ATOM 698 N N . LEU A 1 94 ? 12.450 -5.585 13.306 1.00 87.62 94 LEU A N 1
ATOM 699 C CA . LEU A 1 94 ? 11.519 -6.671 13.648 1.00 87.62 94 LEU A CA 1
ATOM 700 C C . LEU A 1 94 ? 11.746 -7.952 12.829 1.00 87.62 94 LEU A C 1
ATOM 702 O O . LEU A 1 94 ? 11.464 -9.043 13.320 1.00 87.62 94 LEU A O 1
ATOM 706 N N . LEU A 1 95 ? 12.222 -7.824 11.589 1.00 88.56 95 LEU A N 1
ATOM 707 C CA . LEU A 1 95 ? 12.490 -8.946 10.684 1.00 88.56 95 LEU A CA 1
ATOM 708 C C . LEU A 1 95 ? 13.935 -9.463 10.766 1.00 88.56 95 LEU A C 1
ATOM 710 O O . LEU A 1 95 ? 14.263 -10.414 10.061 1.00 88.56 95 LEU A O 1
ATOM 714 N N . GLY A 1 96 ? 14.788 -8.856 11.600 1.00 81.44 96 GLY A N 1
ATOM 715 C CA . GLY A 1 96 ? 16.196 -9.242 11.726 1.00 81.44 96 GLY A CA 1
ATOM 716 C C . GLY A 1 96 ? 16.984 -9.061 10.426 1.00 81.44 96 GLY A C 1
ATOM 717 O O . GLY A 1 96 ? 17.876 -9.849 10.136 1.00 81.44 96 GLY A O 1
ATOM 718 N N . MET A 1 97 ? 16.636 -8.057 9.613 1.00 63.72 97 MET A N 1
ATOM 719 C CA . MET A 1 97 ? 17.315 -7.773 8.338 1.00 63.72 97 MET A CA 1
ATOM 720 C C . MET A 1 97 ? 18.631 -6.989 8.515 1.00 63.72 97 MET A C 1
ATOM 722 O O . MET A 1 97 ? 19.185 -6.510 7.530 1.00 63.72 97 MET A O 1
ATOM 726 N N . ASP A 1 98 ? 19.130 -6.866 9.745 1.00 67.75 98 ASP A N 1
ATOM 727 C CA . ASP A 1 98 ? 20.373 -6.179 10.097 1.00 67.75 98 ASP A CA 1
ATOM 728 C C . ASP A 1 98 ? 21.292 -7.153 10.845 1.00 67.75 98 ASP A C 1
ATOM 730 O O . ASP A 1 98 ? 21.289 -7.181 12.066 1.00 67.75 98 ASP A O 1
ATOM 734 N N . GLU A 1 99 ? 21.992 -8.025 10.113 1.00 58.97 99 GLU A N 1
ATOM 735 C CA . GLU A 1 99 ? 23.194 -8.736 10.585 1.00 58.97 99 GLU A CA 1
ATOM 736 C C . GLU A 1 99 ? 23.848 -9.503 9.415 1.00 58.97 99 GLU A C 1
ATOM 738 O O . GLU A 1 99 ? 23.536 -10.668 9.157 1.00 58.97 99 GLU A O 1
ATOM 743 N N . SER A 1 100 ? 24.716 -8.819 8.651 1.00 47.12 100 SER A N 1
ATOM 744 C CA . SER A 1 100 ? 26.114 -9.211 8.357 1.00 47.12 100 SER A CA 1
ATOM 745 C C . SER A 1 100 ? 26.733 -8.414 7.207 1.00 47.12 100 SER A C 1
ATOM 747 O O . SER A 1 100 ? 26.033 -8.106 6.218 1.00 47.12 100 SER A O 1
#

Sequence (100 aa):
MGPQVQEPLARSTPVPAPAPVSTPVPASAPAPVALAAEEETSDASKCPDCGKVYKHAASLLKHRWEHSVYWKPAAKFLLSKHQQVQLMEAAAILLGMDES

Organism: NCBI:txid1314771

Solvent-accessible surface area (backbone atoms only — not comparable to full-atom values): 6995 Å² total; per-residue (Å²): 142,81,89,81,78,81,82,82,82,81,79,82,72,82,77,81,78,84,74,87,79,86,71,82,78,81,90,73,77,81,77,82,78,84,75,78,84,87,80,95,68,87,60,55,41,58,41,90,90,80,62,53,73,25,81,41,62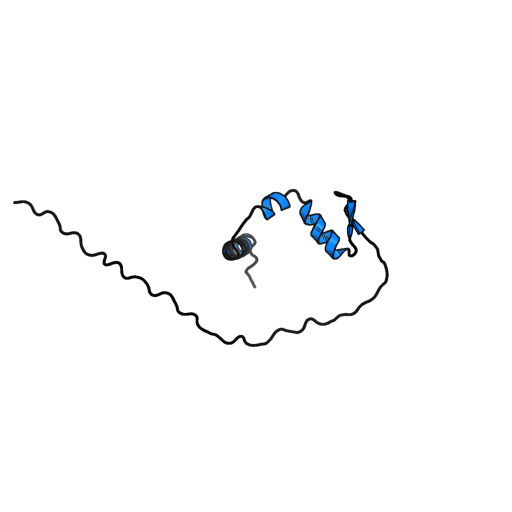,73,60,40,57,60,52,50,47,71,71,36,82,63,33,64,65,56,70,61,60,82,55,52,74,66,53,49,50,52,52,51,57,52,48,35,64,75,68,62,72,78,85,132